Protein AF-A0A960E9Y2-F1 (afdb_monomer_lite)

Foldseek 3Di:
DAAEEAADALCLDCPRPPPNHHWQLLVLLVVLLVRCVVYDPPRYHYDYDHDDPPVSVVSNVCSNVCSSVVHDRDPDDGDDDCPCVVVVVVVCVVVVD

Secondary structure (DSSP, 8-state):
---EEEEE--TTBTT-TTT---B-HHHHHHHHHHHHTTS-TT-EEEEE-----HHHHHHHHHHHHHHHTT----SSPPP-SSTTHHHHHHHHHHHT-

pLDDT: mean 95.87, std 3.43, range [82.94, 98.62]

Radius of gyration: 14.09 Å; chains: 1; bounding box: 38×22×34 Å

Sequence (97 aa):
PTWLIISAGFDAHRDDPLAGLSLTSSDYADLALRLQSLVPARRLLVVLEGGYSLEALTYSTGATLSALAGQMYRPEPVSNGEVGRRTVDAARQLWEI

Structure (mmCIF, N/CA/C/O backbone):
data_AF-A0A960E9Y2-F1
#
_entry.id   AF-A0A960E9Y2-F1
#
loop_
_atom_site.group_PDB
_atom_site.id
_atom_site.type_symbol
_atom_site.label_atom_id
_atom_site.label_alt_id
_atom_site.label_comp_id
_atom_site.label_asym_id
_atom_site.label_entity_id
_atom_site.label_seq_id
_atom_site.pdbx_PDB_ins_code
_atom_site.Cartn_x
_atom_site.Cartn_y
_atom_site.Cartn_z
_atom_site.occupancy
_atom_site.B_iso_or_equiv
_atom_site.auth_seq_id
_atom_site.auth_comp_id
_atom_site.auth_asym_id
_atom_site.auth_atom_id
_atom_site.pdbx_PDB_model_num
ATOM 1 N N . PRO A 1 1 ? -15.124 -3.085 9.670 1.00 91.31 1 PRO A N 1
ATOM 2 C CA . PRO A 1 1 ? -14.568 -4.377 10.159 1.00 91.31 1 PRO A CA 1
ATOM 3 C C . PRO A 1 1 ? -14.039 -4.201 11.593 1.00 91.31 1 PRO A C 1
ATOM 5 O O . PRO A 1 1 ? -13.849 -3.062 12.008 1.00 91.31 1 PRO A O 1
ATOM 8 N N . THR A 1 2 ? -13.822 -5.278 12.363 1.00 94.94 2 THR A N 1
ATOM 9 C CA . THR A 1 2 ? -13.253 -5.175 13.728 1.00 94.94 2 THR A CA 1
ATOM 10 C C . THR A 1 2 ? -11.728 -5.242 13.754 1.00 94.94 2 THR A C 1
ATOM 12 O O . THR A 1 2 ? -11.133 -4.676 14.666 1.00 94.94 2 THR A O 1
ATOM 15 N N . TRP A 1 3 ? -11.124 -5.911 12.772 1.00 97.88 3 TR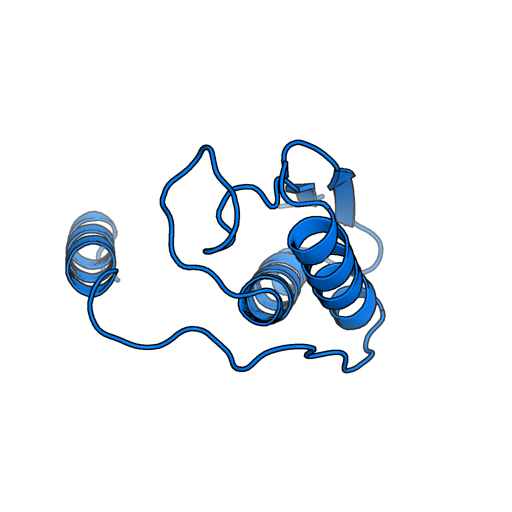P A N 1
ATOM 16 C CA . TRP A 1 3 ? -9.691 -5.991 12.488 1.00 97.88 3 TRP A CA 1
ATOM 17 C C . TRP A 1 3 ? -9.484 -5.893 10.979 1.00 97.88 3 TRP A C 1
ATOM 19 O O . TRP A 1 3 ? -10.365 -6.283 10.210 1.00 97.88 3 TRP A O 1
ATOM 29 N N . LEU A 1 4 ? -8.324 -5.391 10.568 1.00 97.69 4 LEU A N 1
ATOM 30 C CA . LEU A 1 4 ? -7.880 -5.396 9.182 1.00 97.69 4 LEU A CA 1
ATOM 31 C C . LEU A 1 4 ? -6.576 -6.188 9.074 1.00 97.69 4 LEU A C 1
ATOM 33 O O . LEU A 1 4 ? -5.631 -5.929 9.815 1.00 97.69 4 LEU A O 1
ATOM 37 N N . ILE A 1 5 ? -6.524 -7.130 8.139 1.00 97.75 5 ILE A N 1
ATOM 38 C CA . ILE A 1 5 ? -5.304 -7.853 7.781 1.00 97.75 5 ILE A CA 1
ATOM 39 C C . ILE A 1 5 ? -5.050 -7.564 6.306 1.00 97.75 5 ILE A C 1
ATOM 41 O O . ILE A 1 5 ? -5.903 -7.854 5.469 1.00 97.75 5 ILE A O 1
ATOM 45 N N . ILE A 1 6 ? -3.913 -6.944 6.005 1.00 97.25 6 ILE A N 1
ATOM 46 C CA . ILE A 1 6 ? -3.494 -6.606 4.647 1.00 97.25 6 ILE A CA 1
ATOM 47 C C . ILE A 1 6 ? -2.479 -7.656 4.204 1.00 97.25 6 ILE A C 1
ATOM 49 O O . ILE A 1 6 ? -1.369 -7.705 4.728 1.00 97.25 6 ILE A O 1
ATOM 53 N N . SER A 1 7 ? -2.882 -8.480 3.242 1.00 97.88 7 SER A N 1
ATOM 54 C CA . SER A 1 7 ? -1.998 -9.337 2.449 1.00 97.88 7 SER A CA 1
ATOM 55 C C . SER A 1 7 ? -1.305 -8.416 1.433 1.00 97.88 7 SER A C 1
ATOM 57 O O . SER A 1 7 ? -1.896 -8.006 0.435 1.00 97.88 7 SER A O 1
ATOM 59 N N . ALA A 1 8 ? -0.120 -7.924 1.795 1.00 97.50 8 ALA A N 1
ATOM 60 C CA . ALA A 1 8 ? 0.585 -6.839 1.122 1.00 97.50 8 ALA A CA 1
ATOM 61 C C . ALA A 1 8 ? 1.545 -7.388 0.065 1.00 97.50 8 ALA A C 1
ATOM 63 O O . ALA A 1 8 ? 2.737 -7.568 0.319 1.00 97.50 8 ALA A O 1
ATOM 64 N N . GLY A 1 9 ? 1.001 -7.651 -1.123 1.00 97.94 9 GLY A N 1
ATOM 65 C CA . GLY A 1 9 ? 1.783 -7.848 -2.340 1.00 97.94 9 GLY A CA 1
ATOM 66 C C . GLY A 1 9 ? 2.139 -6.507 -2.979 1.00 97.94 9 GLY A C 1
ATOM 67 O O . GLY A 1 9 ? 1.287 -5.624 -3.097 1.00 97.94 9 GLY A O 1
ATOM 68 N N . PHE A 1 10 ? 3.395 -6.359 -3.391 1.00 98.44 10 PHE A N 1
ATOM 69 C CA . PHE A 1 10 ? 3.899 -5.176 -4.095 1.00 98.44 10 PHE A CA 1
ATOM 70 C C . PHE A 1 10 ? 4.169 -5.438 -5.582 1.00 98.44 10 PHE A C 1
ATOM 72 O O . PHE A 1 10 ? 4.782 -4.620 -6.266 1.00 98.44 10 PHE A O 1
ATOM 79 N N . ASP A 1 11 ? 3.676 -6.563 -6.094 1.00 97.94 11 ASP A N 1
ATOM 80 C CA . ASP A 1 11 ? 3.792 -6.973 -7.491 1.00 97.94 11 ASP A CA 1
ATOM 81 C C . ASP A 1 11 ? 2.928 -6.140 -8.449 1.00 97.94 11 ASP A C 1
ATOM 83 O O . ASP A 1 11 ? 3.165 -6.150 -9.649 1.00 97.94 11 ASP A O 1
ATOM 87 N N . ALA A 1 12 ? 1.998 -5.323 -7.946 1.00 96.75 12 ALA A N 1
ATOM 88 C CA . ALA A 1 12 ? 1.288 -4.333 -8.758 1.00 96.75 12 ALA A CA 1
ATOM 89 C C . ALA A 1 12 ? 2.130 -3.083 -9.105 1.00 96.75 12 ALA A C 1
ATOM 91 O O . ALA A 1 12 ? 1.652 -2.191 -9.818 1.00 96.75 12 ALA A O 1
ATOM 92 N N . HIS A 1 13 ? 3.366 -2.988 -8.597 1.00 97.88 13 HIS A N 1
ATOM 93 C CA . HIS A 1 13 ? 4.284 -1.909 -8.956 1.00 97.88 13 HIS A CA 1
ATOM 94 C C . HIS A 1 13 ? 4.647 -1.973 -10.446 1.00 97.88 13 HIS A C 1
ATOM 96 O O . HIS A 1 13 ? 4.848 -3.052 -10.994 1.00 97.88 13 HIS A O 1
ATOM 102 N N . ARG A 1 14 ? 4.793 -0.815 -11.099 1.00 96.44 14 ARG A N 1
ATOM 103 C CA . ARG A 1 14 ? 5.078 -0.720 -12.547 1.00 96.44 14 ARG A CA 1
ATOM 104 C C . ARG A 1 14 ? 6.374 -1.401 -13.006 1.00 96.44 14 ARG A C 1
ATOM 106 O O . ARG A 1 14 ? 6.495 -1.755 -14.172 1.00 96.44 14 ARG A O 1
ATOM 113 N N . ASP A 1 15 ? 7.323 -1.554 -12.089 1.00 97.19 15 ASP A N 1
ATOM 114 C CA . ASP A 1 15 ? 8.624 -2.191 -12.341 1.00 97.19 15 ASP A CA 1
ATOM 115 C C . ASP A 1 15 ? 8.631 -3.682 -11.971 1.00 97.19 15 ASP A C 1
ATOM 117 O O . ASP A 1 15 ? 9.661 -4.346 -12.095 1.00 97.19 15 ASP A O 1
ATOM 121 N N . ASP A 1 16 ? 7.515 -4.220 -11.473 1.00 97.69 16 ASP A N 1
ATOM 122 C CA . ASP A 1 16 ? 7.405 -5.646 -11.202 1.00 97.69 16 ASP A CA 1
ATOM 123 C C . ASP A 1 16 ? 7.252 -6.437 -12.515 1.00 97.69 16 ASP A C 1
ATOM 125 O O . ASP A 1 16 ? 6.418 -6.089 -13.359 1.00 97.69 16 ASP A O 1
ATOM 129 N N . PRO A 1 17 ? 8.028 -7.516 -12.713 1.00 96.19 17 PRO A N 1
ATOM 130 C CA . PRO A 1 17 ? 8.023 -8.255 -13.969 1.00 96.19 17 PRO A CA 1
ATOM 131 C C . PRO A 1 17 ? 6.800 -9.162 -14.171 1.00 96.19 17 PRO A C 1
ATOM 133 O O . PRO A 1 17 ? 6.640 -9.685 -15.274 1.00 96.19 17 PRO A O 1
ATOM 136 N N . LEU A 1 18 ? 5.975 -9.416 -13.146 1.00 95.56 18 LEU A N 1
ATOM 137 C CA . LEU A 1 18 ? 4.940 -10.455 -13.212 1.00 95.56 18 LEU A CA 1
ATOM 138 C C . LEU A 1 18 ? 3.527 -9.918 -13.457 1.00 95.56 18 LEU A C 1
ATOM 140 O O . LEU A 1 18 ? 2.782 -10.535 -14.218 1.00 95.56 18 LEU A O 1
ATOM 144 N N . ALA A 1 19 ? 3.132 -8.807 -12.826 1.00 93.81 19 ALA A N 1
ATOM 145 C CA . ALA A 1 19 ? 1.729 -8.377 -12.862 1.00 93.81 19 ALA A CA 1
ATOM 146 C C . ALA A 1 19 ? 1.372 -7.482 -14.058 1.00 93.81 19 ALA A C 1
ATOM 148 O O . ALA A 1 19 ? 0.220 -7.475 -14.493 1.00 93.81 19 ALA A O 1
ATOM 149 N N . GLY A 1 20 ? 2.326 -6.696 -14.574 1.00 90.75 20 GLY A N 1
ATOM 150 C CA . GLY A 1 20 ? 2.074 -5.748 -15.669 1.00 90.75 20 GLY A CA 1
ATOM 151 C C . GLY A 1 20 ? 1.103 -4.614 -15.307 1.00 90.75 20 GLY A C 1
ATOM 152 O O . GLY A 1 20 ? 0.410 -4.088 -16.178 1.00 90.75 20 GLY A O 1
ATOM 153 N N . LEU A 1 21 ? 1.020 -4.259 -14.022 1.00 93.12 21 LEU A N 1
ATOM 154 C CA . LEU A 1 21 ? 0.244 -3.118 -13.533 1.00 93.12 21 LEU A CA 1
ATOM 155 C C . LEU A 1 21 ? 1.104 -1.844 -13.533 1.00 93.12 21 LEU A C 1
ATOM 157 O O . LEU A 1 21 ? 2.210 -1.823 -14.065 1.00 93.12 21 LEU A O 1
ATOM 161 N N . SER A 1 22 ? 0.570 -0.727 -13.035 1.00 94.12 22 SER A N 1
ATOM 162 C CA . SER A 1 22 ? 1.226 0.585 -13.171 1.00 94.12 22 SER A CA 1
ATOM 163 C C . SER A 1 22 ? 1.199 1.425 -11.896 1.00 94.12 22 SER A C 1
ATOM 165 O O . SER A 1 22 ? 1.246 2.653 -11.975 1.00 94.12 22 SER A O 1
ATOM 167 N N . LEU A 1 23 ? 1.117 0.786 -10.724 1.00 96.19 23 LEU A N 1
ATOM 168 C CA . LEU A 1 23 ? 1.220 1.520 -9.464 1.00 96.19 23 LEU A CA 1
ATOM 169 C C . LEU A 1 23 ? 2.650 2.022 -9.248 1.00 96.19 23 LEU A C 1
ATOM 171 O O . LEU A 1 23 ? 3.628 1.401 -9.678 1.00 96.19 23 LEU A O 1
ATOM 175 N N . THR A 1 24 ? 2.770 3.146 -8.554 1.00 97.62 24 THR A N 1
ATOM 176 C CA . THR A 1 24 ? 4.030 3.617 -7.980 1.00 97.62 24 THR A CA 1
ATOM 177 C C . THR A 1 24 ? 4.098 3.270 -6.500 1.00 97.62 24 THR A C 1
ATOM 179 O O . THR A 1 24 ? 3.089 2.985 -5.851 1.00 97.62 24 THR A O 1
ATOM 182 N N . SER A 1 25 ? 5.296 3.332 -5.929 1.00 98.44 25 SER A N 1
ATOM 183 C CA . SER A 1 25 ? 5.512 3.079 -4.504 1.00 98.44 25 SER A CA 1
ATOM 184 C C . SER A 1 25 ? 4.689 4.020 -3.611 1.00 98.44 25 SER A C 1
ATOM 186 O O . SER A 1 25 ? 4.222 3.625 -2.543 1.00 98.44 25 SER A O 1
ATOM 188 N N . SER A 1 26 ? 4.448 5.256 -4.060 1.00 98.31 26 SER A N 1
ATOM 189 C CA . SER A 1 26 ? 3.643 6.237 -3.322 1.00 98.31 26 SER A CA 1
ATOM 190 C C . SER A 1 26 ? 2.145 5.942 -3.328 1.00 98.31 26 SER A C 1
ATOM 192 O O . SER A 1 26 ? 1.452 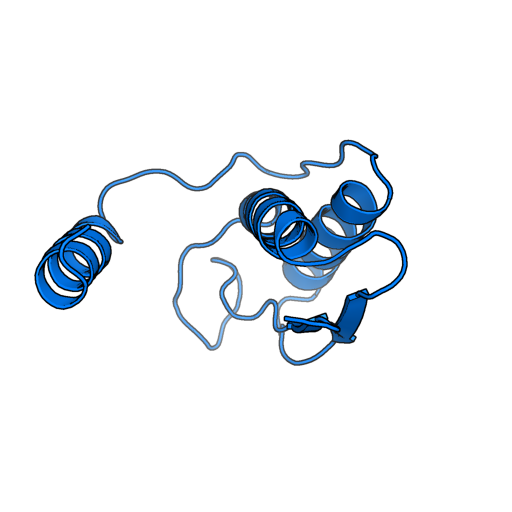6.371 -2.405 1.00 98.31 26 SER A O 1
ATOM 194 N N . ASP A 1 27 ? 1.641 5.181 -4.300 1.00 97.62 27 ASP A N 1
ATOM 195 C CA . ASP A 1 27 ? 0.233 4.777 -4.314 1.00 97.62 27 ASP A CA 1
ATOM 196 C C . ASP A 1 27 ? -0.081 3.840 -3.145 1.00 97.62 27 ASP A C 1
ATOM 198 O O . ASP A 1 27 ? -1.142 3.944 -2.529 1.00 97.62 27 ASP A O 1
ATOM 202 N N . TYR A 1 28 ? 0.865 2.972 -2.769 1.00 98.38 28 TYR A N 1
ATOM 203 C CA . TYR A 1 28 ? 0.698 2.080 -1.622 1.00 98.38 28 TYR A CA 1
ATOM 204 C C . TYR A 1 28 ? 0.567 2.839 -0.296 1.00 98.38 28 TYR A C 1
ATOM 206 O O . TYR A 1 28 ? -0.189 2.404 0.572 1.00 98.38 28 TYR A O 1
ATOM 214 N N . ALA A 1 29 ? 1.213 4.002 -0.147 1.00 98.31 29 ALA A N 1
ATOM 215 C CA . ALA A 1 29 ? 0.997 4.870 1.014 1.00 98.31 29 ALA A CA 1
ATOM 216 C C . ALA A 1 29 ? -0.450 5.390 1.068 1.00 98.31 29 ALA A C 1
ATOM 218 O O . ALA A 1 29 ? -1.094 5.343 2.118 1.00 98.31 29 ALA A O 1
ATOM 219 N N . ASP A 1 30 ? -0.985 5.844 -0.068 1.00 97.62 30 ASP A N 1
ATOM 220 C CA . ASP A 1 30 ? -2.361 6.341 -0.161 1.00 97.62 30 ASP A CA 1
ATOM 221 C C . ASP A 1 30 ? -3.391 5.225 0.079 1.00 97.62 30 ASP A C 1
ATOM 223 O O . ASP A 1 30 ? -4.383 5.430 0.788 1.00 97.62 30 ASP A O 1
ATOM 227 N N . LEU A 1 31 ? -3.139 4.024 -0.448 1.00 97.69 31 LEU A N 1
ATOM 228 C CA . LEU A 1 31 ? -3.952 2.835 -0.187 1.00 97.69 31 LEU A CA 1
ATOM 229 C C . LEU A 1 31 ? -3.919 2.448 1.297 1.00 97.69 31 LEU A C 1
ATOM 231 O O . LEU A 1 31 ? -4.975 2.239 1.897 1.00 97.69 31 LEU A O 1
ATOM 235 N N . ALA A 1 32 ? -2.734 2.405 1.912 1.00 97.56 32 ALA A N 1
ATOM 236 C CA . ALA A 1 32 ? -2.566 2.037 3.315 1.00 97.56 32 ALA A CA 1
ATOM 237 C C . ALA A 1 32 ? -3.323 2.981 4.261 1.00 97.56 32 ALA A C 1
ATOM 239 O O . ALA A 1 32 ? -4.004 2.512 5.173 1.00 97.56 32 ALA A O 1
ATOM 240 N N . LEU A 1 33 ? -3.276 4.297 4.019 1.00 97.31 33 LEU A N 1
ATOM 241 C CA . LEU A 1 33 ? -4.007 5.289 4.820 1.00 97.31 33 LEU A CA 1
ATOM 242 C C . LEU A 1 33 ? -5.526 5.141 4.681 1.00 97.31 33 LEU A C 1
ATOM 244 O O . LEU A 1 33 ? -6.251 5.171 5.679 1.00 97.31 33 LEU A O 1
ATOM 248 N N . ARG A 1 34 ? -6.022 4.934 3.454 1.00 97.25 34 ARG A N 1
ATOM 249 C CA . ARG A 1 34 ? -7.453 4.686 3.212 1.00 97.25 34 ARG A CA 1
ATOM 250 C C . ARG A 1 34 ? -7.918 3.430 3.940 1.00 97.25 34 ARG A C 1
ATOM 252 O O . ARG A 1 34 ? -8.946 3.462 4.612 1.00 97.25 34 ARG A O 1
ATOM 259 N N . LEU A 1 35 ? -7.144 2.353 3.861 1.00 97.25 35 LEU A N 1
ATOM 260 C CA . LEU A 1 35 ? -7.436 1.092 4.533 1.00 97.25 35 LEU A CA 1
ATOM 261 C C . LEU A 1 35 ? -7.388 1.214 6.064 1.00 97.25 35 LEU A C 1
ATOM 263 O O . LEU A 1 35 ? -8.292 0.724 6.741 1.00 97.25 35 LEU A O 1
ATOM 267 N N . GLN A 1 36 ? -6.395 1.917 6.618 1.00 96.81 36 GLN A N 1
ATOM 268 C CA . GLN A 1 36 ? -6.282 2.167 8.059 1.00 96.81 36 GLN A CA 1
ATOM 269 C C . GLN A 1 36 ? -7.529 2.863 8.622 1.00 96.81 36 GLN A C 1
ATOM 271 O O . GLN A 1 36 ? -7.947 2.541 9.731 1.00 96.81 36 GLN A O 1
ATOM 276 N N . SER A 1 37 ? -8.168 3.750 7.849 1.00 96.81 37 SER A N 1
ATOM 277 C CA . SER A 1 37 ? -9.385 4.460 8.272 1.00 96.81 37 SER A CA 1
ATOM 278 C C . SER A 1 37 ? -10.611 3.557 8.491 1.00 96.81 37 SER A C 1
ATOM 280 O O . SER A 1 37 ? -11.574 3.971 9.134 1.00 96.81 37 SER A O 1
ATOM 282 N N . LEU A 1 38 ? -10.580 2.311 8.001 1.00 97.25 38 LEU A N 1
ATOM 283 C CA . LEU A 1 38 ? -11.690 1.357 8.112 1.00 97.25 38 LEU A CA 1
ATOM 284 C C . LEU A 1 38 ? -11.767 0.656 9.476 1.00 97.25 38 LEU A C 1
ATOM 286 O O . LEU A 1 38 ? -12.738 -0.064 9.742 1.00 97.25 38 LEU A O 1
ATOM 290 N N . VAL A 1 39 ? -10.739 0.805 10.318 1.00 97.62 39 VAL A N 1
ATOM 291 C CA . VAL A 1 39 ? -10.636 0.158 11.630 1.00 97.62 39 VAL A CA 1
ATOM 292 C C . VAL A 1 39 ? -10.103 1.120 12.695 1.00 97.62 39 VAL A C 1
ATOM 294 O O . VAL A 1 39 ? -9.362 2.049 12.385 1.00 97.62 39 VAL A O 1
ATOM 297 N N . PRO A 1 40 ? -10.425 0.899 13.983 1.00 95.88 40 PRO A N 1
ATOM 298 C CA . PRO A 1 40 ? -9.775 1.617 15.073 1.00 95.88 40 PRO A CA 1
ATOM 299 C C . PRO A 1 40 ? -8.254 1.416 15.087 1.00 95.88 40 PRO A C 1
ATOM 301 O O . PRO A 1 40 ? -7.736 0.389 14.639 1.00 95.88 40 PRO A O 1
ATOM 304 N N . ALA A 1 41 ? -7.539 2.364 15.696 1.00 92.88 41 ALA A N 1
ATOM 305 C CA . ALA A 1 41 ? -6.099 2.258 15.906 1.00 92.88 41 ALA A CA 1
ATOM 306 C C . ALA A 1 41 ? -5.709 0.931 16.589 1.00 92.88 41 ALA A C 1
ATOM 308 O O . ALA A 1 41 ? -6.446 0.404 17.426 1.00 92.88 41 ALA A O 1
ATOM 309 N N . ARG A 1 42 ? -4.511 0.423 16.261 1.00 93.06 42 ARG A N 1
ATOM 310 C CA . ARG A 1 42 ? -3.935 -0.836 16.785 1.00 93.06 42 ARG A CA 1
ATOM 311 C C . ARG A 1 42 ? -4.694 -2.116 16.398 1.00 93.06 42 ARG A C 1
ATOM 313 O O . ARG A 1 42 ? -4.484 -3.147 17.027 1.00 93.06 42 ARG A O 1
ATOM 320 N N . ARG A 1 43 ? -5.552 -2.069 15.372 1.00 97.56 43 ARG A N 1
ATOM 321 C CA . ARG A 1 43 ? -6.314 -3.230 14.869 1.00 97.56 43 ARG A CA 1
ATOM 322 C C . ARG A 1 43 ? -6.001 -3.587 13.416 1.00 97.56 43 ARG A C 1
ATOM 324 O O . ARG A 1 43 ? -6.873 -4.051 12.683 1.00 97.56 43 ARG A O 1
ATOM 331 N N . LEU A 1 44 ? -4.765 -3.331 13.000 1.00 97.69 44 LEU A N 1
ATOM 332 C CA . LEU A 1 44 ? -4.283 -3.539 11.640 1.00 97.69 44 LEU A CA 1
ATOM 333 C C . LEU A 1 44 ? -3.020 -4.402 11.678 1.00 97.69 44 LEU A C 1
ATOM 335 O O . LEU A 1 44 ? -2.101 -4.103 12.440 1.00 97.69 44 LEU A O 1
ATOM 339 N N . LEU A 1 45 ? -2.985 -5.449 10.856 1.00 97.69 45 LEU A N 1
ATOM 340 C CA . LEU A 1 45 ? -1.807 -6.269 10.581 1.00 97.69 45 LEU A CA 1
ATOM 341 C C . LEU A 1 45 ? -1.462 -6.169 9.091 1.00 97.69 45 LEU A C 1
ATOM 343 O O . LEU A 1 45 ? -2.358 -6.218 8.252 1.00 97.69 45 LEU A O 1
ATOM 347 N N . VAL A 1 46 ? -0.175 -6.053 8.772 1.00 97.75 46 VAL A N 1
ATOM 348 C CA . VAL A 1 46 ? 0.342 -6.110 7.397 1.00 97.75 46 VAL A CA 1
ATOM 349 C C . VAL A 1 46 ? 1.233 -7.337 7.286 1.00 97.75 46 VAL A C 1
ATOM 351 O O . VAL A 1 46 ? 2.113 -7.528 8.124 1.00 97.75 46 VAL A O 1
ATOM 354 N N . VAL A 1 47 ? 0.996 -8.165 6.276 1.00 98.06 47 VAL A N 1
ATOM 355 C CA . VAL A 1 47 ? 1.757 -9.387 6.004 1.00 98.06 47 VAL A CA 1
ATOM 356 C C . VAL A 1 47 ? 2.319 -9.264 4.598 1.00 98.06 47 VAL A C 1
ATOM 358 O O . VAL A 1 47 ? 1.549 -9.061 3.668 1.00 98.06 47 VAL A O 1
ATOM 361 N N . LEU A 1 48 ? 3.643 -9.323 4.449 1.00 98.06 48 LEU A N 1
ATOM 362 C CA . LEU A 1 48 ? 4.280 -9.259 3.133 1.00 98.06 48 LEU A CA 1
ATOM 363 C C . LEU A 1 48 ? 3.961 -10.523 2.324 1.00 98.06 48 LEU A C 1
ATOM 365 O O . LEU A 1 48 ? 4.057 -11.625 2.860 1.00 98.06 48 LEU A O 1
ATOM 369 N N . GLU A 1 49 ? 3.638 -10.339 1.045 1.00 97.56 49 GLU A N 1
ATOM 370 C CA . GLU A 1 49 ? 3.327 -11.412 0.093 1.00 97.56 49 GLU A CA 1
ATOM 371 C C . GLU A 1 49 ? 4.264 -11.337 -1.128 1.00 97.56 49 GLU A C 1
ATOM 373 O O . GLU A 1 49 ? 5.472 -11.519 -0.991 1.00 97.56 49 GLU A O 1
ATOM 378 N N . GLY A 1 50 ? 3.719 -11.071 -2.323 1.00 96.44 50 GLY A N 1
ATOM 379 C CA . GLY A 1 50 ? 4.462 -10.913 -3.572 1.00 96.44 50 GLY A CA 1
ATOM 380 C C . GLY A 1 50 ? 5.184 -9.568 -3.711 1.00 96.44 50 GLY A C 1
ATOM 381 O O . GLY A 1 50 ? 5.039 -8.654 -2.897 1.00 96.44 50 GLY A O 1
ATOM 382 N N . GLY A 1 51 ? 5.951 -9.445 -4.790 1.00 97.69 51 GLY A N 1
ATOM 383 C CA . GLY A 1 51 ? 6.820 -8.307 -5.083 1.00 97.69 51 GLY A CA 1
ATOM 384 C C . GLY A 1 51 ? 8.206 -8.810 -5.467 1.00 97.69 51 GLY A C 1
ATOM 385 O O . GLY A 1 51 ? 8.965 -9.288 -4.627 1.00 97.69 51 GLY A O 1
ATOM 386 N N . TYR A 1 52 ? 8.517 -8.732 -6.755 1.00 98.00 52 TYR A N 1
ATOM 387 C CA . TYR A 1 52 ? 9.628 -9.448 -7.382 1.00 98.00 52 TYR A CA 1
ATOM 388 C C . TYR A 1 52 ? 10.685 -8.508 -7.973 1.00 98.00 52 TYR A C 1
ATOM 390 O O . TYR A 1 52 ? 11.785 -8.948 -8.305 1.00 98.00 52 TYR A O 1
ATOM 398 N N . SER A 1 53 ? 10.400 -7.204 -8.034 1.00 98.00 53 SER A N 1
ATOM 399 C CA . SER A 1 53 ? 11.428 -6.165 -8.154 1.00 98.00 53 SER A CA 1
ATOM 400 C C . SER A 1 53 ? 11.890 -5.731 -6.759 1.00 98.00 53 SER A C 1
ATOM 402 O O . SER A 1 53 ? 11.119 -5.156 -5.994 1.00 98.00 53 SER A O 1
ATOM 404 N N . LEU A 1 54 ? 13.153 -6.004 -6.407 1.00 98.12 54 LEU A N 1
ATOM 405 C CA . LEU A 1 54 ? 13.699 -5.714 -5.069 1.00 98.12 54 LEU A CA 1
ATOM 406 C C . LEU A 1 54 ? 13.689 -4.218 -4.724 1.00 98.12 54 LEU A C 1
ATOM 408 O O . LEU A 1 54 ? 13.470 -3.847 -3.569 1.00 98.12 54 LEU A O 1
ATOM 412 N N . GLU A 1 55 ? 13.921 -3.360 -5.715 1.00 98.00 55 GLU A N 1
ATOM 413 C CA . GLU A 1 55 ? 13.878 -1.909 -5.530 1.00 98.00 55 GLU A CA 1
ATOM 414 C C . GLU A 1 55 ? 12.440 -1.443 -5.273 1.00 98.00 55 GLU A C 1
ATOM 416 O O . GLU A 1 55 ? 12.171 -0.804 -4.254 1.00 98.00 55 GLU A O 1
ATOM 421 N N . ALA A 1 56 ? 11.497 -1.868 -6.120 1.00 98.19 56 ALA A N 1
ATOM 422 C CA . ALA A 1 56 ? 10.076 -1.582 -5.943 1.00 98.19 56 ALA A CA 1
ATOM 423 C C . ALA A 1 56 ? 9.540 -2.101 -4.602 1.00 98.19 56 ALA A C 1
ATOM 425 O O . ALA A 1 56 ? 8.799 -1.399 -3.912 1.00 98.19 56 ALA A O 1
ATOM 426 N N . LEU A 1 57 ? 9.948 -3.310 -4.206 1.00 98.31 57 LEU A N 1
ATOM 427 C CA . LEU A 1 57 ? 9.594 -3.925 -2.932 1.00 98.31 57 LEU A CA 1
ATOM 428 C C . LEU A 1 57 ? 10.096 -3.083 -1.752 1.00 98.31 57 LEU A C 1
ATOM 430 O O . LEU A 1 57 ? 9.347 -2.842 -0.803 1.00 98.31 57 LEU A O 1
ATOM 434 N N . THR A 1 58 ? 11.336 -2.593 -1.828 1.00 98.44 58 THR A N 1
ATOM 435 C CA . THR A 1 58 ? 11.937 -1.725 -0.804 1.00 98.44 58 THR A CA 1
ATOM 436 C C . THR A 1 58 ? 11.163 -0.415 -0.671 1.00 98.44 58 THR A C 1
ATOM 438 O O . THR A 1 58 ? 10.737 -0.050 0.428 1.00 98.44 58 THR A O 1
ATOM 441 N N . TYR A 1 59 ? 10.931 0.276 -1.786 1.00 98.56 59 TYR A N 1
ATOM 442 C CA . TYR A 1 59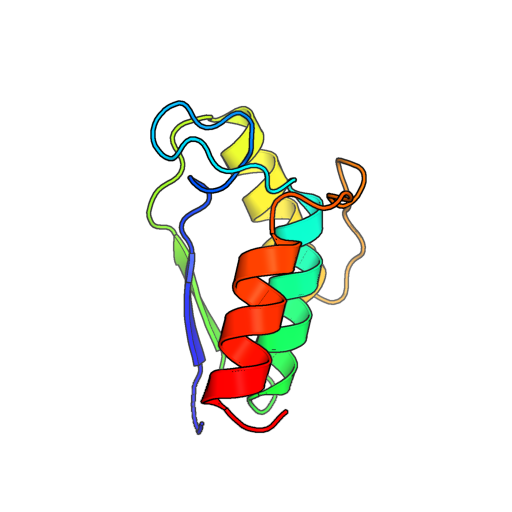 ? 10.242 1.564 -1.799 1.00 98.56 59 TYR A CA 1
ATOM 443 C C . TYR A 1 59 ? 8.771 1.453 -1.394 1.00 98.56 59 TYR A C 1
ATOM 445 O O . TYR A 1 59 ? 8.304 2.248 -0.576 1.00 98.56 59 TYR A O 1
ATOM 453 N N . SER A 1 60 ? 8.056 0.442 -1.888 1.00 98.62 60 SER A N 1
ATOM 454 C CA . SER A 1 60 ? 6.633 0.240 -1.591 1.00 98.62 60 SER A CA 1
ATOM 455 C C . SER A 1 60 ? 6.405 -0.202 -0.142 1.00 98.62 60 SER A C 1
ATOM 457 O O . SER A 1 60 ? 5.486 0.295 0.519 1.00 98.62 60 SER A O 1
ATOM 459 N N . THR A 1 61 ? 7.281 -1.060 0.400 1.00 98.38 61 THR A N 1
ATOM 460 C CA . THR A 1 61 ? 7.261 -1.427 1.827 1.00 98.38 61 THR A CA 1
ATOM 461 C C . THR A 1 61 ? 7.519 -0.201 2.698 1.00 98.38 61 THR A C 1
ATOM 463 O O . THR A 1 61 ? 6.762 0.061 3.636 1.00 98.38 61 THR A O 1
ATOM 466 N N . GLY A 1 62 ? 8.551 0.584 2.368 1.00 98.50 62 GLY A N 1
ATOM 467 C CA . GLY A 1 62 ? 8.869 1.824 3.071 1.00 98.50 62 GLY A CA 1
ATOM 468 C C . GLY A 1 62 ? 7.695 2.802 3.064 1.00 98.50 62 GLY A C 1
ATOM 469 O O . GLY A 1 62 ? 7.279 3.265 4.123 1.00 98.50 62 GLY A O 1
ATOM 470 N N . ALA A 1 63 ? 7.103 3.060 1.895 1.00 98.62 63 ALA A N 1
ATOM 471 C CA . ALA A 1 63 ? 5.981 3.988 1.742 1.00 98.62 63 ALA A CA 1
ATOM 472 C C . ALA A 1 63 ? 4.763 3.552 2.569 1.00 98.62 63 ALA A C 1
ATOM 474 O O . ALA A 1 63 ? 4.183 4.357 3.300 1.00 98.62 63 ALA A O 1
ATOM 475 N N . THR A 1 64 ? 4.434 2.259 2.529 1.00 98.56 64 THR A N 1
ATOM 476 C CA . THR A 1 64 ? 3.333 1.662 3.297 1.00 98.56 64 THR A CA 1
ATOM 477 C C . THR A 1 64 ? 3.542 1.807 4.804 1.00 98.56 64 THR A C 1
ATOM 479 O O . THR A 1 64 ? 2.672 2.319 5.511 1.00 98.56 64 THR A O 1
ATOM 482 N N . LEU A 1 65 ? 4.697 1.373 5.319 1.00 98.12 65 LEU A N 1
ATOM 483 C CA . LEU A 1 65 ? 4.961 1.368 6.760 1.00 98.12 65 LEU A CA 1
ATOM 484 C C . LEU A 1 65 ? 5.145 2.779 7.317 1.00 98.12 65 LEU A C 1
ATOM 486 O O . LEU A 1 65 ? 4.633 3.071 8.398 1.00 98.12 65 LEU A O 1
ATOM 490 N N . SER A 1 66 ? 5.820 3.669 6.582 1.00 98.44 66 SER A N 1
ATOM 491 C CA . SER A 1 66 ? 5.927 5.077 6.963 1.00 98.44 66 SER A CA 1
ATOM 492 C C . SER A 1 66 ? 4.549 5.716 7.078 1.00 98.44 66 SER A C 1
ATOM 494 O O . SER A 1 66 ? 4.261 6.320 8.109 1.00 98.44 66 SER A O 1
ATOM 496 N N . ALA A 1 67 ? 3.670 5.513 6.092 1.00 97.62 67 ALA A N 1
ATOM 497 C CA . ALA A 1 67 ? 2.319 6.060 6.131 1.00 97.62 67 ALA A CA 1
ATOM 498 C C . ALA A 1 67 ? 1.526 5.556 7.350 1.00 97.62 67 ALA A C 1
ATOM 500 O O . ALA A 1 67 ? 0.948 6.356 8.087 1.00 97.62 67 ALA A O 1
ATOM 501 N N . LEU A 1 68 ? 1.568 4.249 7.631 1.00 97.00 68 LEU A N 1
ATOM 502 C CA . LEU A 1 68 ? 0.903 3.660 8.801 1.00 97.00 68 LEU A CA 1
ATOM 503 C C . LEU A 1 68 ? 1.483 4.146 10.141 1.00 97.00 68 LEU A C 1
ATOM 505 O O . LEU A 1 68 ? 0.753 4.204 11.132 1.00 97.00 68 LEU A O 1
ATOM 509 N N . ALA A 1 69 ? 2.765 4.518 10.168 1.00 96.75 69 ALA A N 1
ATOM 510 C CA . ALA A 1 69 ? 3.447 5.122 11.313 1.00 96.75 69 ALA A CA 1
ATOM 511 C C . ALA A 1 69 ? 3.256 6.651 11.415 1.00 96.75 69 ALA A C 1
ATOM 513 O O . ALA A 1 69 ? 3.862 7.291 12.279 1.00 96.75 69 ALA A O 1
ATOM 514 N N . GLY A 1 70 ? 2.442 7.256 10.541 1.00 96.69 70 GLY A N 1
ATOM 515 C CA . GLY A 1 70 ? 2.213 8.703 10.509 1.00 96.69 70 GLY A CA 1
ATOM 516 C C . GLY A 1 70 ? 3.413 9.509 9.997 1.00 96.69 70 GLY A C 1
ATOM 517 O O . GLY A 1 70 ? 3.532 10.691 10.306 1.00 96.69 70 GLY A O 1
ATOM 518 N N . GLN A 1 71 ? 4.315 8.873 9.249 1.00 97.94 71 GLN A N 1
ATOM 519 C CA . GLN A 1 71 ? 5.487 9.486 8.628 1.00 97.94 71 GLN A CA 1
ATOM 520 C C . GLN A 1 71 ? 5.261 9.685 7.127 1.00 97.94 71 GLN A C 1
ATOM 522 O O . GLN A 1 71 ? 4.567 8.907 6.472 1.00 97.94 71 GLN A O 1
ATOM 527 N N . MET A 1 72 ? 5.884 10.719 6.561 1.00 95.19 72 MET A N 1
ATOM 528 C CA . MET A 1 72 ? 5.847 10.967 5.122 1.00 95.19 72 MET A CA 1
ATOM 529 C C . MET A 1 72 ? 7.087 10.370 4.457 1.00 95.19 72 MET A C 1
ATOM 531 O O . MET A 1 72 ? 8.198 10.851 4.661 1.00 95.19 72 MET A O 1
ATOM 535 N N . TYR A 1 73 ? 6.883 9.352 3.625 1.00 98.06 73 TYR A N 1
ATOM 536 C CA . TYR A 1 73 ? 7.913 8.802 2.749 1.00 98.06 73 TYR A CA 1
ATOM 537 C C . TYR A 1 73 ? 7.287 8.491 1.390 1.00 98.06 73 TYR A C 1
ATOM 539 O O . TYR A 1 73 ? 6.426 7.621 1.277 1.00 98.06 73 TYR A O 1
ATOM 547 N N . ARG A 1 74 ? 7.681 9.262 0.373 1.00 97.31 74 ARG A N 1
ATOM 548 C CA . ARG A 1 74 ? 7.201 9.148 -1.009 1.00 97.31 74 ARG A CA 1
ATOM 549 C C . ARG A 1 74 ? 8.408 9.116 -1.947 1.00 97.31 74 ARG A C 1
ATOM 551 O O . ARG A 1 74 ? 8.852 10.180 -2.374 1.00 97.31 74 ARG A O 1
ATOM 558 N N . PRO A 1 75 ? 8.983 7.930 -2.210 1.00 96.94 75 PRO A N 1
ATOM 559 C CA . PRO A 1 75 ? 10.189 7.802 -3.031 1.00 96.94 75 PRO A CA 1
ATOM 560 C C . PRO A 1 75 ? 9.930 8.122 -4.510 1.00 96.94 75 PRO A C 1
ATOM 562 O O . PRO A 1 75 ? 10.864 8.374 -5.263 1.00 96.94 75 PRO A O 1
ATOM 565 N N . GLU A 1 76 ? 8.660 8.153 -4.917 1.00 96.62 76 GLU A N 1
ATOM 566 C CA . GLU A 1 76 ? 8.225 8.379 -6.293 1.00 96.62 76 GLU A CA 1
ATOM 567 C C . GLU A 1 76 ? 6.982 9.287 -6.325 1.00 96.62 76 GLU A C 1
ATOM 569 O O . GLU A 1 76 ? 6.254 9.369 -5.331 1.00 96.62 76 GLU A O 1
ATOM 574 N N . PRO A 1 77 ? 6.665 9.957 -7.443 1.00 96.38 77 PRO A N 1
ATOM 575 C CA . PRO A 1 77 ? 5.355 10.578 -7.631 1.00 96.38 77 PRO A CA 1
ATOM 576 C C . PRO A 1 77 ? 4.223 9.539 -7.571 1.00 96.38 77 PRO A C 1
ATOM 578 O O . PRO A 1 77 ? 4.431 8.370 -7.892 1.00 96.38 77 PRO A O 1
ATOM 581 N N . VAL A 1 78 ? 3.014 9.953 -7.186 1.00 95.69 78 VAL A N 1
ATOM 582 C CA . VAL A 1 78 ? 1.817 9.094 -7.300 1.00 95.69 78 VAL A CA 1
ATOM 583 C C . VAL A 1 78 ? 1.510 8.789 -8.764 1.00 95.69 78 VAL A C 1
ATOM 585 O O . VAL A 1 78 ? 1.772 9.626 -9.640 1.00 95.69 78 VAL A O 1
ATOM 588 N N . SER A 1 79 ? 0.943 7.613 -9.033 1.00 93.75 79 SER A N 1
ATOM 589 C CA . SER A 1 79 ? 0.463 7.311 -10.379 1.00 93.75 79 SER A CA 1
ATOM 590 C C . SER A 1 79 ? -0.640 8.289 -10.784 1.00 93.75 79 SER A C 1
ATOM 592 O O . SER A 1 79 ? -1.368 8.868 -9.974 1.00 93.75 79 SER A O 1
ATOM 594 N N . ASN A 1 80 ? -0.731 8.521 -12.087 1.00 90.44 80 ASN A N 1
ATOM 595 C CA . ASN A 1 80 ? -1.746 9.359 -12.703 1.00 90.44 80 ASN A CA 1
ATOM 596 C C . ASN A 1 80 ? -2.087 8.802 -14.092 1.00 90.44 80 ASN A C 1
ATOM 598 O O . ASN A 1 80 ? -1.415 7.903 -14.597 1.00 90.44 80 ASN A O 1
ATOM 602 N N . GLY A 1 81 ? -3.149 9.328 -14.701 1.00 86.62 81 GLY A N 1
ATOM 603 C CA . GLY A 1 81 ? -3.589 8.947 -16.042 1.00 86.62 81 GLY A CA 1
ATOM 604 C C . GLY A 1 81 ? -4.956 8.265 -16.072 1.00 86.62 81 GLY A C 1
ATOM 605 O O . GLY A 1 81 ? -5.703 8.261 -15.093 1.00 86.62 81 GLY A O 1
ATOM 606 N N . GLU A 1 82 ? -5.300 7.717 -17.239 1.00 85.38 82 GLU A N 1
ATOM 607 C CA . GLU A 1 82 ? -6.658 7.244 -17.547 1.00 85.38 82 GLU A CA 1
ATOM 608 C C . GLU A 1 82 ? -6.787 5.718 -17.645 1.00 85.38 82 GLU A C 1
ATOM 610 O O . GLU A 1 82 ? -7.898 5.213 -17.793 1.00 85.38 82 GLU A O 1
ATOM 615 N N . VAL A 1 83 ? -5.684 4.967 -17.525 1.00 84.06 83 VAL A N 1
ATOM 616 C CA . VAL A 1 83 ? -5.667 3.501 -17.711 1.00 84.06 83 VAL A CA 1
ATOM 617 C C . VAL A 1 83 ? -6.708 2.807 -16.822 1.00 84.06 83 VAL A C 1
ATOM 619 O O . VAL A 1 83 ? -7.476 1.976 -17.301 1.00 84.06 83 VAL A O 1
ATOM 622 N N . GLY A 1 84 ? -6.800 3.199 -15.546 1.00 83.12 84 GLY A N 1
ATOM 623 C CA . GLY A 1 84 ? -7.760 2.634 -14.591 1.00 83.12 84 GLY A CA 1
ATOM 624 C C . GLY A 1 84 ? -9.183 3.203 -14.675 1.00 83.12 84 GLY A C 1
ATOM 625 O O . GLY A 1 84 ? -10.080 2.684 -14.012 1.00 83.12 84 GLY A O 1
ATOM 626 N N . ARG A 1 85 ? -9.421 4.255 -15.473 1.00 90.00 85 ARG A N 1
ATOM 627 C CA . ARG A 1 85 ? -10.680 5.024 -15.473 1.00 90.00 85 ARG A CA 1
ATOM 628 C C . ARG A 1 85 ? -11.883 4.147 -15.815 1.00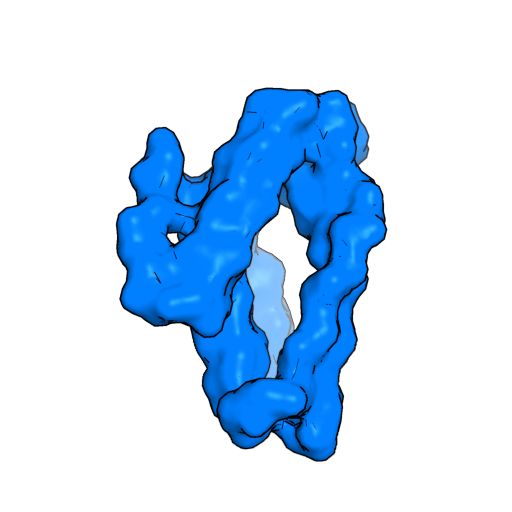 90.00 85 ARG A C 1
ATOM 630 O O . ARG A 1 85 ? -12.863 4.154 -15.084 1.00 90.00 85 ARG A O 1
ATOM 637 N N . ARG A 1 86 ? -11.762 3.317 -16.858 1.00 91.38 86 ARG A N 1
ATOM 638 C CA . ARG A 1 86 ? -12.835 2.403 -17.289 1.00 91.38 86 ARG A CA 1
ATOM 639 C C . ARG A 1 86 ? -13.240 1.422 -16.189 1.00 91.38 86 ARG A C 1
ATOM 641 O O . ARG A 1 86 ? -14.425 1.170 -16.008 1.00 91.38 86 ARG A O 1
ATOM 648 N N . THR A 1 87 ? -12.267 0.891 -15.449 1.00 90.88 87 THR A N 1
ATOM 649 C CA . THR A 1 87 ? -12.525 -0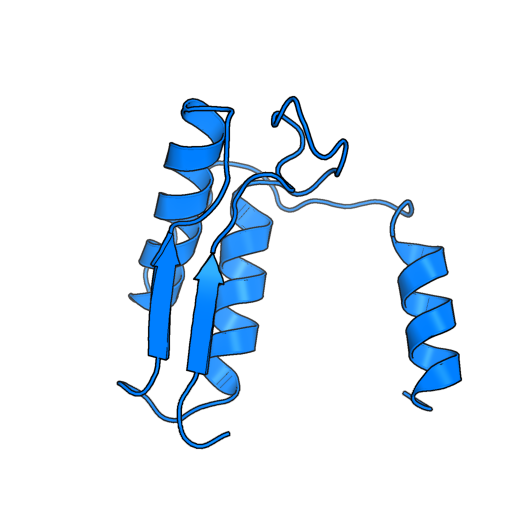.028 -14.332 1.00 90.88 87 THR A CA 1
ATOM 650 C C . THR A 1 87 ? -13.225 0.690 -13.182 1.00 90.88 87 THR A C 1
ATOM 652 O O . THR A 1 87 ? -14.163 0.147 -12.606 1.00 90.88 87 THR A O 1
ATOM 655 N N . VAL A 1 88 ? -12.813 1.925 -12.874 1.00 90.75 88 VAL A N 1
ATOM 656 C CA . VAL A 1 88 ? -13.462 2.757 -11.848 1.00 90.75 88 VAL A CA 1
ATOM 657 C C . VAL A 1 88 ? -14.903 3.093 -12.236 1.00 90.75 88 VAL A C 1
ATOM 659 O O . VAL A 1 88 ? -15.794 2.969 -11.401 1.00 90.75 88 VAL A O 1
ATOM 662 N N . ASP A 1 89 ? -15.148 3.473 -13.488 1.00 94.12 89 ASP A N 1
ATOM 663 C CA . ASP A 1 89 ? -16.491 3.809 -13.971 1.00 94.12 89 ASP A CA 1
ATOM 664 C C . ASP A 1 89 ? -17.422 2.584 -13.934 1.00 94.12 89 ASP A C 1
ATOM 666 O O . ASP A 1 89 ? -18.562 2.681 -13.478 1.00 94.12 89 ASP A O 1
ATOM 670 N N . ALA A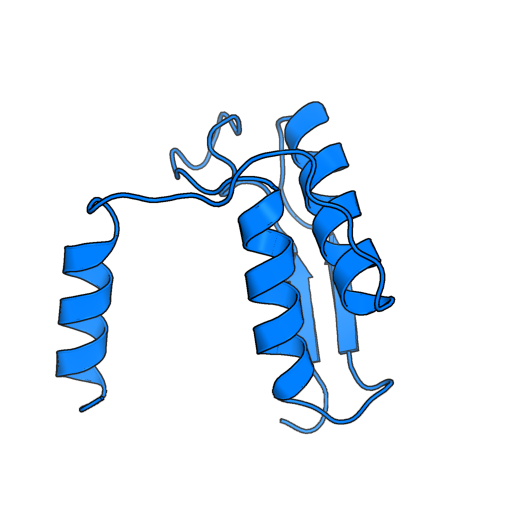 1 90 ? -16.919 1.407 -14.322 1.00 95.06 90 ALA A N 1
ATOM 671 C CA . ALA A 1 90 ? -17.670 0.155 -14.229 1.00 95.06 90 ALA A CA 1
ATOM 672 C C . ALA A 1 90 ? -17.989 -0.231 -12.771 1.00 95.06 90 ALA A C 1
ATOM 674 O O . ALA A 1 90 ? -19.111 -0.631 -12.464 1.00 95.06 90 ALA A O 1
ATOM 675 N N . ALA A 1 91 ? -17.020 -0.077 -11.864 1.00 95.06 91 ALA A N 1
ATOM 676 C CA . ALA A 1 91 ? -17.199 -0.304 -10.431 1.00 95.06 91 ALA A CA 1
ATOM 677 C C . ALA A 1 91 ? -18.272 0.615 -9.827 1.00 95.06 91 ALA A C 1
ATOM 679 O O . ALA A 1 91 ? -19.131 0.160 -9.075 1.00 95.06 91 ALA A O 1
ATOM 680 N N . ARG A 1 92 ? -18.244 1.900 -10.188 1.00 95.19 92 ARG A N 1
ATOM 681 C CA . ARG A 1 92 ? -19.238 2.893 -9.766 1.00 95.19 92 ARG A CA 1
ATOM 682 C C . ARG A 1 92 ? -20.649 2.524 -10.187 1.00 95.19 92 ARG A C 1
ATOM 684 O O . ARG A 1 92 ? -21.557 2.525 -9.364 1.00 95.19 92 ARG A O 1
ATOM 691 N N . GLN A 1 93 ? -20.813 2.128 -11.448 1.00 95.38 93 GLN A N 1
ATOM 692 C CA . GLN A 1 93 ? -22.106 1.689 -11.958 1.00 95.38 93 GLN A CA 1
ATOM 693 C C . GLN A 1 93 ? -22.614 0.432 -11.239 1.00 95.38 93 GLN A C 1
ATOM 695 O O . GLN A 1 93 ? -23.804 0.338 -10.953 1.00 95.38 93 GLN A O 1
ATOM 700 N N . LEU A 1 94 ? -21.729 -0.524 -10.940 1.00 96.69 94 LEU A N 1
ATOM 701 C CA . LEU A 1 94 ? -22.097 -1.768 -10.262 1.00 96.69 94 LEU A CA 1
ATOM 702 C C . LEU A 1 94 ? -22.520 -1.548 -8.802 1.00 96.69 94 LEU A C 1
ATOM 704 O O . LEU A 1 94 ? -23.414 -2.237 -8.318 1.00 96.69 94 LEU A O 1
ATOM 708 N N . TRP A 1 95 ? -21.856 -0.628 -8.102 1.00 94.12 95 TRP A N 1
ATOM 709 C CA . TRP A 1 95 ? -22.084 -0.367 -6.678 1.00 94.12 95 TRP A CA 1
ATOM 710 C C . TRP A 1 95 ? -22.946 0.865 -6.391 1.00 94.12 95 TRP A C 1
ATOM 712 O O . TRP A 1 95 ? -23.121 1.201 -5.224 1.00 94.12 95 TRP A O 1
ATOM 722 N N . GLU A 1 96 ? -23.495 1.504 -7.426 1.00 92.94 96 GLU A N 1
ATOM 723 C CA . GLU A 1 96 ? -24.341 2.702 -7.324 1.00 92.94 96 GLU A CA 1
ATOM 724 C C . GLU A 1 96 ? -23.669 3.858 -6.543 1.00 92.94 96 GLU A C 1
ATOM 726 O O . GLU A 1 96 ? -24.314 4.547 -5.749 1.00 92.94 96 GLU A O 1
ATOM 731 N N . ILE A 1 97 ? -22.363 4.071 -6.772 1.00 82.94 97 ILE A N 1
ATOM 732 C CA . ILE A 1 97 ? -21.529 5.119 -6.134 1.00 82.94 97 ILE A CA 1
ATOM 733 C C . ILE A 1 97 ? -20.910 6.105 -7.125 1.00 82.94 97 ILE A C 1
ATOM 735 O O . ILE A 1 97 ? -20.691 5.737 -8.299 1.00 82.94 97 ILE A O 1
#